Protein AF-A0A5N5TM29-F1 (afdb_monomer)

Solvent-accessible surface area (backbone atoms only — not comparable to full-atom values): 6821 Å² total; per-residue (Å²): 129,85,90,68,84,67,90,57,58,88,95,41,21,24,32,44,38,30,35,24,64,18,28,68,18,63,91,60,37,83,26,36,24,26,54,30,27,31,29,34,55,12,59,47,48,47,69,88,69,24,48,66,41,26,39,73,39,80,94,76,54,52,75,90,38,54,69,35,48,44,36,38,40,35,23,41,38,86,48,85,75,86,81,87,71,73,71,35,61,58,90,54,72,77,87,24,47,63,38,50,70,68,60,53,31,60,76,62,59,41,44,82,75,47,73,52,69,51,73,49,61,99

Radius of gyration: 14.07 Å; Cα contacts (8 Å, |Δi|>4): 289; chains: 1; bounding box: 34×24×38 Å

Mean predicted aligned error: 2.68 Å

Nearest PDB structures (foldseek):
  6ens-assembly1_A  TM=9.913E-01  e=2.974E-14  Mus musculus
  1a44-assembly1_A  TM=9.744E-01  e=4.371E-14  Bos taurus
  2iqy-assembly1_A  TM=9.900E-01  e=7.172E-14  Rattus norvegicus
  1bd9-assembly1_A  TM=9.844E-01  e=1.054E-13  Homo sapiens
  1kn3-assembly1_A  TM=9.886E-01  e=1.177E-13  Mus musculus

Sequence (122 aa):
MPNIHWNPVVGNYYTLMMVDPDAPSRSDPKFREWRHWLVGNIPGSDASQGETLTAYAGSTPPKGTGLHRYVLLVYKQPGKLTFDEPTLSSTSGKGRGNFSAKKFAAKYKLDLIAGNFFQAQS

Secondary structure (DSSP, 8-state):
-------PPTT-EEEEEEEETTSSBTTB-TTPSEEEEEEEEEETT-GGGSEEEE------PPTTS-PEEEEEEEEE-SSS----SPPB-TT--TTTSS--HHHHHHHTTPEEEEEEEEEE--

pLDDT: mean 96.09, std 3.77, range [70.44, 98.75]

Foldseek 3Di:
DDDDADFDDAQWWKKKWKWWQQVQAVVCRPQGTFTQWIWTRHGHGDSVNTHTQEDHADDDHDAPRPKIKIKMWMWIAPHHDDDPHHRHYNVDSPPRTPDDPVVVCVVRVTHTDDMDIDIDHD

Structure (mmCIF, N/CA/C/O backbone):
data_AF-A0A5N5TM29-F1
#
_entry.id   AF-A0A5N5TM29-F1
#
loop_
_atom_site.group_PDB
_atom_site.id
_atom_site.type_symbol
_atom_site.label_atom_id
_atom_site.label_alt_id
_atom_site.label_comp_id
_atom_site.label_asym_id
_atom_site.label_entity_id
_atom_site.label_seq_id
_atom_site.pdbx_PDB_ins_code
_atom_site.Cartn_x
_atom_site.Cartn_y
_atom_site.Cartn_z
_atom_site.occupancy
_atom_site.B_iso_or_equiv
_atom_site.auth_seq_id
_atom_site.auth_comp_id
_atom_site.auth_asym_id
_atom_site.auth_atom_id
_atom_site.pdbx_PDB_model_num
ATOM 1 N N . MET A 1 1 ? -5.232 10.147 -8.977 1.00 70.44 1 MET A N 1
ATOM 2 C CA . MET A 1 1 ? -5.357 9.090 -7.951 1.00 70.44 1 MET A CA 1
ATOM 3 C C . MET A 1 1 ? -6.578 8.258 -8.312 1.00 70.44 1 MET A C 1
ATOM 5 O O . MET A 1 1 ? -7.568 8.874 -8.694 1.00 70.44 1 MET A O 1
ATOM 9 N N . PRO A 1 2 ? -6.510 6.917 -8.308 1.00 80.94 2 PRO A N 1
ATOM 10 C CA . PRO A 1 2 ? -7.669 6.090 -8.631 1.00 80.94 2 PRO A CA 1
ATOM 11 C C . PRO A 1 2 ? -8.782 6.300 -7.600 1.00 80.94 2 PRO A C 1
ATOM 13 O O . PRO A 1 2 ? -8.502 6.503 -6.419 1.00 80.94 2 PRO A O 1
ATOM 16 N N . ASN A 1 3 ? -10.034 6.244 -8.055 1.00 84.88 3 ASN A N 1
ATOM 17 C CA . ASN A 1 3 ? -11.189 6.223 -7.168 1.00 84.88 3 ASN A CA 1
ATOM 18 C C . ASN A 1 3 ? -11.420 4.772 -6.724 1.00 84.88 3 ASN A C 1
ATOM 20 O O . ASN A 1 3 ? -11.703 3.918 -7.564 1.00 84.88 3 ASN A O 1
ATOM 24 N N . ILE A 1 4 ? -11.220 4.479 -5.439 1.00 87.50 4 ILE A N 1
ATOM 25 C CA . ILE A 1 4 ? -11.276 3.118 -4.893 1.00 87.50 4 ILE A CA 1
ATOM 26 C C . ILE A 1 4 ? -12.416 3.053 -3.892 1.00 87.50 4 ILE A C 1
ATOM 28 O O . ILE A 1 4 ? -12.456 3.841 -2.954 1.00 87.50 4 ILE A O 1
ATOM 32 N N . HIS A 1 5 ? -13.298 2.075 -4.080 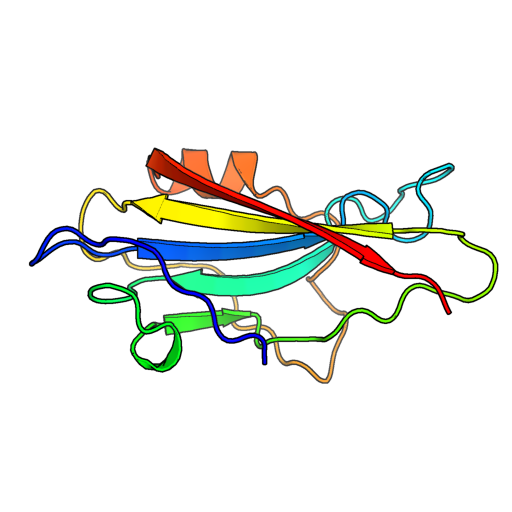1.00 88.19 5 HIS A N 1
ATOM 33 C CA . HIS A 1 5 ? -14.418 1.809 -3.186 1.00 88.19 5 HIS A CA 1
ATOM 34 C C . HIS A 1 5 ? -14.399 0.352 -2.741 1.00 88.19 5 HIS A C 1
ATOM 36 O O . HIS A 1 5 ? -14.067 -0.549 -3.510 1.00 88.19 5 HIS A O 1
ATOM 42 N N . TRP A 1 6 ? -14.783 0.136 -1.492 1.00 93.44 6 TRP A N 1
ATOM 43 C CA . TRP A 1 6 ? -15.140 -1.158 -0.917 1.00 93.44 6 TRP A CA 1
ATOM 44 C C . TRP A 1 6 ? -16.364 -0.946 -0.027 1.00 93.44 6 TRP A C 1
ATOM 46 O O . TRP A 1 6 ? -16.772 0.192 0.183 1.00 93.44 6 TRP A O 1
ATOM 56 N N . ASN A 1 7 ? -16.947 -2.021 0.503 1.00 94.38 7 ASN A N 1
ATOM 57 C CA . ASN A 1 7 ? -18.064 -1.931 1.444 1.00 94.38 7 ASN A CA 1
ATOM 58 C C . ASN A 1 7 ? -17.518 -1.933 2.882 1.00 94.38 7 ASN A C 1
ATOM 60 O O . ASN A 1 7 ? -17.181 -3.010 3.387 1.00 94.38 7 ASN A O 1
ATOM 64 N N . PRO A 1 8 ? -17.361 -0.772 3.548 1.00 93.19 8 PRO A N 1
ATOM 65 C CA . PRO A 1 8 ? -16.859 -0.738 4.907 1.00 93.19 8 PRO A CA 1
ATOM 66 C C . PRO A 1 8 ? -17.956 -1.079 5.913 1.00 93.19 8 PRO A C 1
ATOM 68 O O . PRO A 1 8 ? -19.142 -0.829 5.713 1.00 93.19 8 PRO A O 1
ATOM 71 N N . VAL A 1 9 ? -17.525 -1.583 7.059 1.00 94.00 9 VAL A N 1
ATOM 72 C CA . VAL A 1 9 ? -18.340 -1.699 8.261 1.00 94.00 9 VAL A CA 1
ATOM 73 C C . VAL A 1 9 ? -18.133 -0.422 9.072 1.00 94.00 9 VAL A C 1
ATOM 75 O O . VAL A 1 9 ? -16.996 -0.015 9.324 1.00 94.00 9 VAL A O 1
ATOM 78 N N . VAL A 1 10 ? -19.235 0.213 9.467 1.00 92.56 10 VAL A N 1
ATOM 79 C CA . VAL A 1 10 ? -19.236 1.464 10.240 1.00 92.56 10 VAL A CA 1
ATOM 80 C C . VAL A 1 10 ? -18.403 1.314 11.517 1.00 92.56 10 VAL A C 1
ATOM 82 O O . VAL A 1 10 ? -18.457 0.286 12.187 1.00 92.56 10 VAL A O 1
ATOM 85 N N . GLY A 1 11 ? -17.619 2.344 11.844 1.00 93.62 11 GLY A N 1
ATOM 86 C CA . GLY A 1 11 ? -16.766 2.378 13.037 1.00 93.62 11 GLY A CA 1
ATOM 87 C C . GLY A 1 11 ? -15.423 1.652 12.901 1.00 93.62 11 GLY A C 1
ATOM 88 O O . GLY A 1 11 ? -14.594 1.763 13.801 1.00 93.62 11 GLY A O 1
ATOM 89 N N . ASN A 1 12 ? -15.171 0.954 11.788 1.00 96.94 12 ASN A N 1
ATOM 90 C CA . ASN A 1 12 ? -13.878 0.321 11.533 1.00 96.94 12 ASN A CA 1
ATOM 91 C C . ASN A 1 12 ? -12.917 1.230 10.761 1.00 96.94 12 ASN A C 1
ATOM 93 O O . ASN A 1 12 ? -13.319 2.119 10.006 1.00 96.94 12 ASN A O 1
ATOM 97 N N . TYR A 1 13 ? -11.631 0.924 10.927 1.00 98.38 13 TYR A N 1
ATOM 98 C CA . TYR A 1 13 ? -10.532 1.545 10.202 1.00 98.38 13 TYR A CA 1
ATOM 99 C C . TYR A 1 13 ? -9.933 0.577 9.191 1.00 98.38 13 TYR A C 1
ATOM 101 O O . TYR A 1 13 ? -9.902 -0.637 9.415 1.00 98.38 13 TYR A O 1
ATOM 109 N N . TYR A 1 14 ? -9.421 1.131 8.098 1.00 98.62 14 TYR A N 1
ATOM 110 C CA . TYR A 1 14 ? -8.876 0.361 6.990 1.00 98.62 14 TYR A CA 1
ATOM 111 C C . TYR A 1 14 ? -7.495 0.861 6.574 1.00 98.62 14 TYR A C 1
ATOM 113 O O . TYR A 1 14 ? -7.142 2.026 6.762 1.00 98.62 14 TYR A O 1
ATOM 121 N N . THR A 1 15 ? -6.722 -0.046 5.988 1.00 98.69 15 THR A N 1
ATOM 122 C CA . THR A 1 15 ? -5.456 0.249 5.322 1.00 98.69 15 THR A CA 1
ATOM 123 C C . THR A 1 15 ? -5.581 -0.075 3.840 1.00 98.69 15 THR A C 1
ATOM 125 O O . THR A 1 15 ? -6.004 -1.172 3.478 1.00 98.69 15 THR A O 1
ATOM 128 N N . LEU A 1 16 ? -5.160 0.852 2.986 1.00 98.44 16 LEU A N 1
ATOM 129 C CA . LEU A 1 16 ? -5.047 0.679 1.544 1.00 98.44 16 LEU A CA 1
ATOM 130 C C . LEU A 1 16 ? -3.570 0.632 1.142 1.00 98.44 16 LEU A C 1
ATOM 132 O O . LEU A 1 16 ? -2.790 1.510 1.516 1.00 98.44 16 LEU A O 1
ATOM 136 N N . MET A 1 17 ? -3.200 -0.359 0.332 1.00 98.44 17 MET A N 1
ATOM 137 C CA . MET A 1 17 ? -1.866 -0.490 -0.256 1.00 98.44 17 MET A CA 1
ATOM 138 C C . MET A 1 17 ? -1.960 -0.621 -1.771 1.00 98.44 17 MET A C 1
ATOM 140 O O . MET A 1 17 ? -2.790 -1.369 -2.279 1.00 98.44 17 MET A O 1
ATOM 144 N N . MET A 1 18 ? -1.057 0.050 -2.481 1.00 98.06 18 MET A N 1
ATOM 145 C CA . MET A 1 18 ? -0.769 -0.200 -3.890 1.00 98.06 18 MET A CA 1
ATOM 146 C C . MET A 1 18 ? 0.696 -0.607 -4.022 1.00 98.06 18 MET A C 1
ATOM 148 O O . MET A 1 18 ? 1.585 0.173 -3.663 1.00 98.06 18 MET A O 1
ATOM 152 N N . VAL A 1 19 ? 0.953 -1.811 -4.529 1.00 98.31 19 VAL A N 1
ATOM 153 C CA . VAL A 1 19 ? 2.305 -2.372 -4.654 1.00 98.31 19 VAL A CA 1
ATOM 154 C C . VAL A 1 19 ? 2.564 -2.946 -6.045 1.00 98.31 19 VAL A C 1
ATOM 156 O O . VAL A 1 19 ? 1.658 -3.476 -6.685 1.00 98.31 19 VAL A O 1
ATOM 159 N N . ASP A 1 20 ? 3.811 -2.853 -6.492 1.00 98.25 20 ASP A N 1
ATOM 160 C CA . ASP A 1 20 ? 4.321 -3.457 -7.722 1.00 98.25 20 ASP A CA 1
ATOM 161 C C . ASP A 1 20 ? 5.345 -4.560 -7.370 1.00 98.25 20 ASP A C 1
ATOM 163 O O . ASP A 1 20 ? 6.466 -4.261 -6.942 1.00 98.25 20 ASP A O 1
ATOM 167 N N . PRO A 1 21 ? 4.994 -5.854 -7.503 1.00 98.12 21 PRO A N 1
ATOM 168 C CA . PRO A 1 21 ? 5.898 -6.965 -7.234 1.00 98.12 21 PRO A CA 1
ATOM 169 C C . PRO A 1 21 ? 6.880 -7.226 -8.386 1.00 98.12 21 PRO A C 1
ATOM 171 O O . PRO A 1 21 ? 7.698 -8.145 -8.291 1.00 98.12 21 PRO A O 1
ATOM 174 N N . ASP A 1 22 ? 6.785 -6.480 -9.481 1.00 98.12 22 ASP A N 1
ATOM 175 C CA . ASP A 1 22 ? 7.558 -6.672 -10.699 1.00 98.12 22 ASP A CA 1
ATOM 176 C C . ASP A 1 22 ? 8.665 -5.619 -10.847 1.00 98.12 22 ASP A C 1
ATOM 178 O O . ASP A 1 22 ? 9.350 -5.612 -11.852 1.00 98.12 22 ASP A O 1
ATOM 182 N N . ALA A 1 23 ? 8.909 -4.744 -9.870 1.00 96.69 23 ALA A N 1
ATOM 183 C CA . ALA A 1 23 ? 9.964 -3.734 -9.976 1.00 96.69 23 ALA A CA 1
ATOM 184 C C . ALA A 1 23 ? 11.400 -4.319 -9.872 1.00 96.69 23 ALA A C 1
ATOM 186 O O . ALA A 1 23 ? 11.687 -5.048 -8.916 1.00 96.69 23 ALA A O 1
ATOM 187 N N . PRO A 1 24 ? 12.354 -3.950 -10.761 1.00 95.94 24 PRO A N 1
ATOM 188 C CA . PRO A 1 24 ? 12.184 -3.118 -11.955 1.00 95.94 24 PRO A CA 1
ATOM 189 C C . PRO A 1 24 ? 11.679 -3.885 -13.185 1.00 95.94 24 PRO A C 1
ATOM 191 O O . PRO A 1 24 ? 11.237 -3.236 -14.120 1.00 95.94 24 PRO A O 1
ATOM 194 N N . SER A 1 25 ? 11.763 -5.218 -13.216 1.00 96.75 25 SER A N 1
ATOM 195 C CA . SER A 1 25 ? 11.084 -6.052 -14.216 1.00 96.75 25 SER A CA 1
ATOM 196 C C . SER A 1 25 ? 10.592 -7.358 -13.594 1.00 96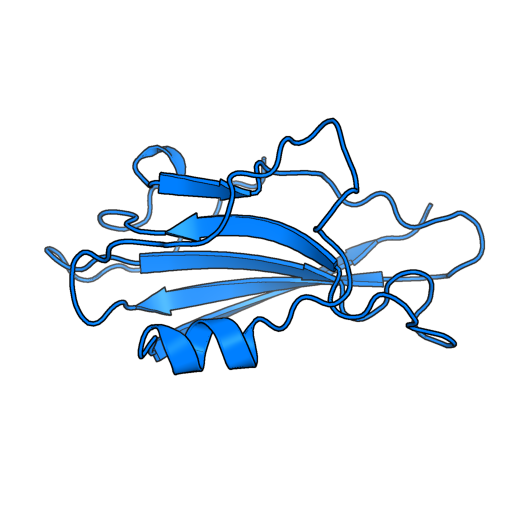.75 25 SER A C 1
ATOM 198 O O . SER A 1 25 ? 11.195 -7.870 -12.648 1.00 96.75 25 SER A O 1
ATOM 200 N N . ARG A 1 26 ? 9.530 -7.952 -14.148 1.00 95.62 26 ARG A N 1
ATOM 201 C CA . ARG A 1 26 ? 9.007 -9.237 -13.652 1.00 95.62 26 ARG A CA 1
ATOM 202 C C . ARG A 1 26 ? 10.034 -10.372 -13.747 1.00 95.62 26 ARG A C 1
ATOM 204 O O . ARG A 1 26 ? 10.015 -11.276 -12.913 1.00 95.62 26 ARG A O 1
ATOM 211 N N . SER A 1 27 ? 10.905 -10.326 -14.755 1.00 96.88 27 SER A N 1
ATOM 212 C CA . SER A 1 27 ? 11.988 -11.290 -14.980 1.00 96.88 27 SER A CA 1
ATOM 213 C C . SER A 1 27 ? 13.156 -11.142 -14.002 1.00 96.88 27 SER A C 1
ATOM 215 O O . SER A 1 27 ? 13.813 -12.133 -13.705 1.00 96.88 27 SER A O 1
ATOM 217 N N . ASP A 1 28 ? 13.406 -9.935 -13.488 1.00 96.50 28 ASP A N 1
ATOM 218 C CA . ASP A 1 28 ? 14.477 -9.640 -12.525 1.00 96.50 28 ASP A CA 1
ATOM 219 C C . ASP A 1 28 ? 13.992 -8.601 -11.489 1.00 96.50 28 ASP A C 1
ATOM 221 O O . ASP A 1 28 ? 14.324 -7.415 -11.588 1.00 96.50 28 ASP A O 1
ATOM 225 N N . PRO A 1 29 ? 13.144 -9.006 -10.522 1.00 96.38 29 PRO A N 1
ATOM 226 C CA . PRO A 1 29 ? 12.387 -8.094 -9.662 1.00 96.38 29 PRO A CA 1
ATOM 227 C C . PRO A 1 29 ? 13.181 -7.668 -8.412 1.00 96.38 29 PRO A C 1
ATOM 229 O O . PR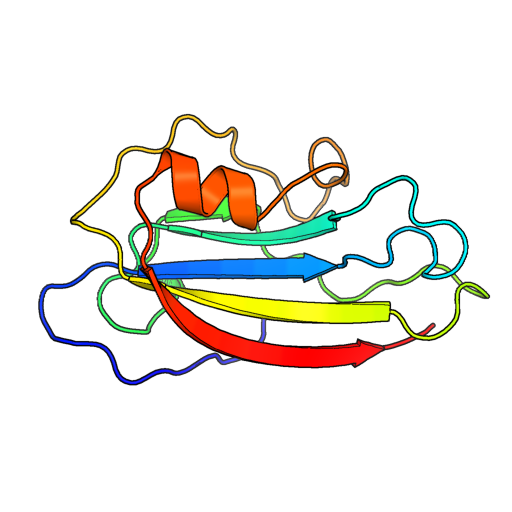O A 1 29 ? 12.767 -7.898 -7.273 1.00 96.38 29 PRO A O 1
ATOM 232 N N . LYS A 1 30 ? 14.347 -7.049 -8.619 1.00 96.88 30 LYS A N 1
ATOM 233 C CA . LYS A 1 30 ? 15.304 -6.652 -7.564 1.00 96.88 30 LYS A CA 1
ATOM 234 C C . LYS A 1 30 ? 14.758 -5.706 -6.493 1.00 96.88 30 LYS A C 1
ATOM 236 O O . LYS A 1 30 ? 15.340 -5.641 -5.418 1.00 96.88 30 LYS A O 1
ATOM 241 N N . PHE A 1 31 ? 13.692 -4.961 -6.782 1.00 96.44 31 PHE A N 1
ATOM 242 C CA . PHE A 1 31 ? 13.088 -4.003 -5.850 1.00 96.44 31 PHE A CA 1
ATOM 243 C C . PHE A 1 31 ? 11.716 -4.450 -5.344 1.00 96.44 31 PHE A C 1
ATOM 245 O O . PHE A 1 31 ? 10.974 -3.630 -4.798 1.00 96.44 31 PHE A O 1
ATOM 252 N N . ARG A 1 32 ? 11.369 -5.730 -5.521 1.00 97.25 32 ARG A N 1
ATOM 253 C CA . ARG A 1 32 ? 10.106 -6.301 -5.052 1.00 97.25 32 ARG A CA 1
ATOM 254 C C . ARG A 1 32 ? 9.933 -6.131 -3.535 1.00 97.25 32 ARG A C 1
ATOM 256 O O . ARG A 1 32 ? 10.810 -6.510 -2.772 1.00 97.25 32 ARG A O 1
ATOM 263 N N . GLU A 1 33 ? 8.775 -5.705 -3.047 1.00 98.00 33 GLU A N 1
ATOM 264 C CA . GLU A 1 33 ? 7.703 -4.995 -3.756 1.00 98.00 33 GLU A CA 1
ATOM 265 C C . GLU A 1 33 ? 8.021 -3.494 -3.780 1.00 98.00 33 GLU A C 1
ATOM 267 O O . GLU A 1 33 ? 8.563 -2.953 -2.814 1.00 98.00 33 GLU A O 1
ATOM 272 N N . TRP A 1 34 ? 7.648 -2.801 -4.854 1.00 98.12 34 TRP A N 1
ATOM 273 C CA . TRP A 1 34 ? 7.699 -1.345 -4.900 1.00 98.12 34 TRP A CA 1
ATOM 274 C C . TRP A 1 34 ? 6.372 -0.753 -4.433 1.00 98.12 34 TRP A C 1
ATOM 276 O O . TRP A 1 34 ? 5.321 -0.984 -5.029 1.00 98.12 34 TRP A O 1
ATOM 286 N N . ARG A 1 35 ? 6.399 0.026 -3.353 1.00 97.44 35 ARG A N 1
ATOM 287 C CA . ARG A 1 35 ? 5.208 0.639 -2.756 1.00 97.44 35 ARG A CA 1
ATOM 288 C C . ARG A 1 35 ? 4.836 1.940 -3.469 1.00 97.44 35 ARG A C 1
ATOM 290 O O . ARG A 1 35 ? 5.511 2.964 -3.333 1.00 97.44 35 ARG A O 1
ATOM 297 N N . HIS A 1 36 ? 3.729 1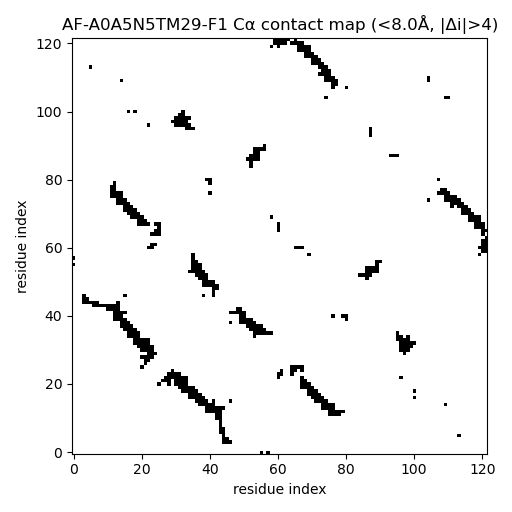.913 -4.205 1.00 97.75 36 HIS A N 1
ATOM 298 C CA . HIS A 1 36 ? 3.178 3.058 -4.936 1.00 97.75 36 HIS A CA 1
ATOM 299 C C . HIS A 1 36 ? 2.305 3.953 -4.059 1.00 97.75 36 HIS A C 1
ATOM 301 O O . HIS A 1 36 ? 2.355 5.176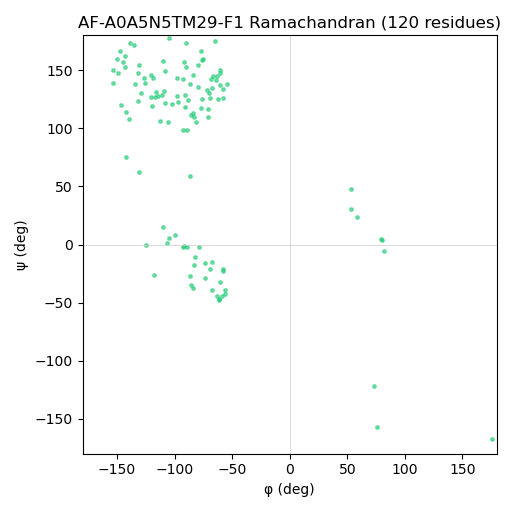 -4.192 1.00 97.75 36 HIS A O 1
ATOM 307 N N . TRP A 1 37 ? 1.539 3.362 -3.144 1.00 98.19 37 TRP A N 1
ATOM 308 C CA . TRP A 1 37 ? 0.626 4.087 -2.265 1.00 98.19 37 TRP A CA 1
ATOM 309 C C . TRP A 1 37 ? 0.414 3.296 -0.971 1.00 98.19 37 TRP A C 1
ATOM 311 O O . TRP A 1 37 ? 0.308 2.070 -1.014 1.00 98.19 37 TRP A O 1
ATOM 321 N N . LEU A 1 38 ? 0.386 3.981 0.172 1.00 98.56 38 LEU A N 1
ATOM 322 C CA . LEU A 1 38 ? 0.046 3.389 1.467 1.00 98.56 38 LEU A CA 1
ATOM 323 C C . LEU A 1 38 ? -0.686 4.425 2.312 1.00 98.56 38 LEU A C 1
ATOM 325 O O . LEU A 1 38 ? -0.131 5.484 2.617 1.00 98.56 38 LEU A O 1
ATOM 329 N N . VAL A 1 39 ? -1.911 4.087 2.695 1.00 98.62 39 VAL A N 1
ATOM 330 C CA . VAL A 1 39 ? -2.767 4.910 3.546 1.00 98.62 39 VAL A CA 1
ATOM 331 C C . VAL A 1 39 ? -3.327 4.024 4.646 1.00 98.62 39 VAL A C 1
ATOM 333 O O . VAL A 1 39 ? -3.931 2.994 4.355 1.00 98.62 39 VAL A O 1
ATOM 336 N N . GLY A 1 40 ? -3.101 4.401 5.897 1.00 98.56 40 GLY A N 1
ATOM 337 C CA . GLY A 1 40 ? -3.674 3.743 7.066 1.00 98.56 40 GLY A CA 1
ATOM 338 C C . GLY A 1 40 ? -4.802 4.567 7.675 1.00 98.56 40 GLY A C 1
ATOM 339 O O . GLY A 1 40 ? -5.092 5.672 7.225 1.00 98.56 40 GLY A O 1
ATOM 340 N N . ASN A 1 41 ? -5.429 4.047 8.728 1.00 98.56 41 ASN A N 1
ATOM 341 C CA . ASN A 1 41 ? -6.432 4.759 9.522 1.00 98.56 41 ASN A CA 1
ATOM 342 C C . ASN A 1 41 ? -7.589 5.359 8.701 1.00 98.56 41 ASN A C 1
ATOM 344 O O . ASN A 1 41 ? -8.164 6.363 9.110 1.00 98.56 41 ASN A O 1
ATOM 348 N N . ILE A 1 42 ? -7.958 4.739 7.575 1.00 98.19 42 ILE A N 1
ATOM 349 C CA . ILE A 1 42 ? -9.063 5.192 6.723 1.00 98.19 42 ILE A CA 1
ATOM 350 C C . ILE A 1 42 ? -10.388 4.916 7.449 1.00 98.19 42 ILE A C 1
ATOM 352 O O . ILE A 1 42 ? -10.691 3.741 7.684 1.00 98.19 42 ILE A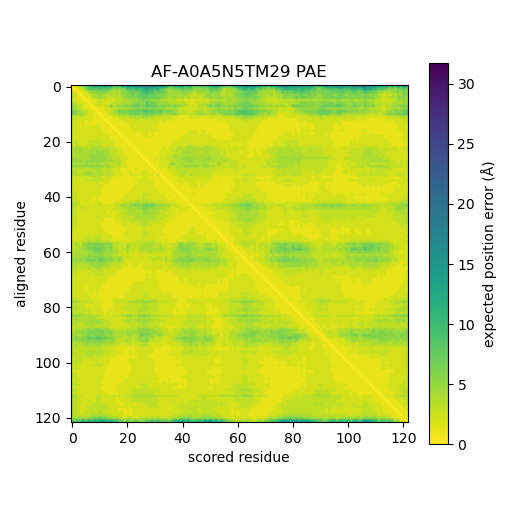 O 1
ATOM 356 N N . PRO A 1 43 ? -11.190 5.937 7.805 1.00 96.81 43 PRO A N 1
ATOM 357 C CA . PRO A 1 43 ? -12.536 5.722 8.316 1.00 96.81 43 PRO A CA 1
ATOM 358 C C . PRO A 1 43 ? -13.474 5.379 7.151 1.00 96.81 43 PRO A C 1
ATOM 360 O O . PRO A 1 43 ? -13.683 6.178 6.240 1.00 96.81 43 PRO A O 1
ATOM 363 N N . GLY A 1 44 ? -14.057 4.180 7.161 1.00 93.56 44 GLY A N 1
ATOM 364 C CA . GLY A 1 44 ? -14.936 3.751 6.071 1.00 93.56 44 GLY A CA 1
ATOM 365 C C . GLY A 1 44 ? -14.164 3.412 4.788 1.00 93.56 44 GLY A C 1
ATOM 366 O O . GLY A 1 44 ? -13.324 2.515 4.805 1.00 93.56 44 GLY A O 1
ATOM 367 N N . SER A 1 45 ? -14.470 4.082 3.673 1.00 93.94 45 SER A N 1
ATOM 368 C CA . SER A 1 45 ? -13.879 3.794 2.351 1.00 93.94 45 SER A CA 1
ATOM 369 C C . SER A 1 45 ? -13.213 4.982 1.655 1.00 93.94 45 SER A C 1
ATOM 371 O O . SER A 1 45 ? -12.665 4.820 0.567 1.00 93.94 45 SER A O 1
ATOM 373 N N . ASP A 1 46 ? -13.222 6.170 2.261 1.00 93.69 46 ASP A N 1
ATOM 374 C CA . ASP A 1 46 ? -12.607 7.356 1.666 1.00 93.69 46 ASP A CA 1
ATOM 375 C C . ASP A 1 46 ? -11.133 7.469 2.071 1.00 93.69 46 ASP A C 1
ATOM 377 O O . ASP A 1 46 ? -10.792 7.972 3.143 1.00 93.69 46 ASP A O 1
ATOM 381 N N . ALA A 1 47 ? -10.241 7.025 1.182 1.00 94.75 47 ALA A N 1
ATOM 382 C CA . ALA A 1 47 ? -8.798 7.083 1.405 1.00 94.75 47 ALA A CA 1
ATOM 383 C C . ALA A 1 47 ? -8.261 8.507 1.657 1.00 94.75 47 ALA A C 1
ATOM 385 O O . ALA A 1 47 ? -7.191 8.641 2.248 1.00 94.75 47 ALA A O 1
ATOM 386 N N . SER A 1 48 ? -8.975 9.567 1.254 1.00 94.00 48 SER A N 1
ATOM 387 C CA . SER A 1 48 ? -8.567 10.950 1.541 1.00 94.00 48 SER A CA 1
ATOM 388 C C . SER A 1 48 ? -8.682 11.322 3.024 1.00 94.00 48 SER A C 1
ATOM 390 O O . SER A 1 48 ? -8.001 12.239 3.475 1.00 94.00 48 SER A O 1
ATOM 392 N N . GLN A 1 49 ? -9.499 10.590 3.787 1.00 95.62 49 GLN A N 1
ATOM 393 C CA . GLN A 1 49 ? -9.694 10.783 5.228 1.00 95.62 49 GLN A CA 1
ATOM 394 C C . GLN A 1 49 ? -8.701 9.975 6.081 1.00 95.62 49 GLN A C 1
ATOM 396 O O . GLN A 1 49 ? -8.753 10.026 7.310 1.00 95.62 49 GLN A O 1
ATOM 401 N N . GLY A 1 50 ? -7.829 9.187 5.446 1.00 97.25 50 GLY A N 1
ATOM 402 C CA . GLY A 1 50 ? -6.823 8.372 6.118 1.00 97.25 50 GLY A CA 1
ATOM 403 C C . GLY A 1 50 ? -5.483 9.081 6.328 1.00 97.25 50 GLY A C 1
ATOM 404 O O . GLY A 1 50 ? -5.206 10.164 5.816 1.00 97.25 50 GLY A O 1
ATOM 405 N N . GLU A 1 51 ? -4.603 8.408 7.056 1.00 98.19 51 GLU A N 1
ATOM 406 C CA . GLU A 1 51 ? -3.222 8.814 7.281 1.00 98.19 51 GLU A CA 1
ATOM 407 C C . GLU A 1 51 ? -2.331 8.316 6.136 1.00 98.19 51 GLU A C 1
ATOM 409 O O . GLU A 1 51 ? -2.110 7.115 5.963 1.00 98.19 51 GLU A O 1
ATOM 414 N N . THR A 1 52 ? -1.817 9.238 5.320 1.00 98.19 52 THR A N 1
ATOM 415 C CA . THR A 1 52 ? -0.964 8.890 4.175 1.00 98.19 52 THR A CA 1
ATOM 416 C C . THR A 1 52 ? 0.482 8.645 4.615 1.00 98.19 52 THR A C 1
ATOM 418 O O . THR A 1 52 ? 1.236 9.586 4.851 1.00 98.19 52 THR A O 1
ATOM 421 N N . LEU A 1 53 ? 0.898 7.376 4.644 1.00 98.31 53 LEU A N 1
ATOM 422 C CA . LEU A 1 53 ? 2.269 6.951 4.972 1.00 98.31 53 LEU A CA 1
ATOM 423 C C . LEU A 1 53 ? 3.179 6.941 3.737 1.00 98.31 53 LEU A C 1
ATOM 425 O O . LEU A 1 53 ? 4.397 7.074 3.806 1.00 98.31 53 LEU A O 1
ATOM 429 N N . THR A 1 54 ? 2.616 6.747 2.552 1.00 98.38 54 THR A N 1
ATOM 430 C CA . THR A 1 54 ? 3.347 6.869 1.289 1.00 98.38 54 THR A CA 1
ATOM 431 C C . THR A 1 54 ? 2.419 7.502 0.286 1.00 98.38 54 THR A C 1
ATOM 433 O O . THR A 1 54 ? 1.430 6.877 -0.073 1.00 98.38 54 THR A O 1
ATOM 436 N N . ALA A 1 55 ? 2.728 8.716 -0.165 1.00 97.56 55 ALA A N 1
ATOM 437 C CA . ALA A 1 55 ? 1.913 9.436 -1.135 1.00 97.56 55 ALA A CA 1
ATOM 438 C C . ALA A 1 55 ? 1.800 8.656 -2.452 1.00 97.56 55 ALA A C 1
ATOM 440 O O . ALA A 1 55 ? 2.740 7.964 -2.856 1.00 97.56 55 ALA A O 1
ATOM 441 N N . TYR A 1 56 ? 0.659 8.784 -3.128 1.00 97.12 56 TYR A N 1
ATOM 442 C CA . TYR A 1 56 ? 0.409 8.107 -4.397 1.00 97.12 56 TYR A CA 1
ATOM 443 C C . TYR A 1 56 ? 1.459 8.492 -5.451 1.00 97.12 56 TYR A C 1
ATOM 445 O O . TYR A 1 56 ? 1.654 9.671 -5.750 1.00 97.12 56 TYR A O 1
ATOM 453 N N . ALA A 1 57 ? 2.101 7.484 -6.036 1.00 95.62 57 ALA A N 1
ATOM 454 C CA . ALA A 1 57 ? 2.904 7.594 -7.247 1.00 95.62 57 ALA A CA 1
ATOM 455 C C . ALA A 1 57 ? 2.301 6.666 -8.308 1.00 95.62 57 ALA A C 1
ATOM 457 O O . ALA A 1 57 ? 2.073 5.487 -8.034 1.00 95.62 57 ALA A O 1
ATOM 458 N N . GLY A 1 58 ? 2.014 7.194 -9.500 1.00 93.06 58 GLY A N 1
ATOM 459 C CA . GLY A 1 58 ? 1.376 6.431 -10.574 1.00 93.06 58 GLY A CA 1
ATOM 460 C C . GLY A 1 58 ? 2.235 5.285 -11.114 1.00 93.06 58 GLY A C 1
ATOM 461 O O . GLY A 1 58 ? 3.389 5.104 -10.729 1.00 93.06 58 GLY A O 1
ATOM 462 N N . SER A 1 59 ? 1.655 4.511 -12.026 1.00 92.56 59 SER A N 1
ATOM 463 C CA . SER A 1 59 ? 2.358 3.454 -12.750 1.00 92.56 59 SER A CA 1
ATOM 464 C C . SER A 1 59 ? 3.336 4.063 -13.754 1.00 92.56 59 SER A C 1
ATOM 466 O O . SER A 1 59 ? 2.920 4.651 -14.748 1.00 92.56 59 SER A O 1
ATOM 468 N N . THR A 1 60 ? 4.633 3.926 -13.486 1.00 89.94 60 THR A N 1
ATOM 469 C CA . THR A 1 60 ? 5.719 4.381 -14.370 1.00 89.94 60 THR A CA 1
ATOM 470 C C . THR A 1 60 ? 6.750 3.261 -14.555 1.00 89.94 60 THR A C 1
ATOM 472 O O . THR A 1 60 ? 7.888 3.395 -14.095 1.00 89.94 60 THR A O 1
ATOM 475 N N . PRO A 1 61 ? 6.358 2.113 -15.141 1.00 92.19 61 PRO A N 1
ATOM 476 C CA . PRO A 1 61 ? 7.280 1.002 -15.344 1.00 92.19 61 PRO A CA 1
ATOM 477 C C . PRO A 1 61 ? 8.399 1.429 -16.312 1.00 92.19 61 PRO A C 1
ATOM 479 O O . PRO A 1 61 ? 8.122 2.174 -17.260 1.00 92.19 61 PRO A O 1
ATOM 482 N N . PRO A 1 62 ? 9.661 1.016 -16.108 1.00 92.94 62 PRO A N 1
ATOM 483 C CA . PRO A 1 62 ? 10.736 1.384 -17.025 1.00 92.94 62 PRO A CA 1
ATOM 484 C C . PRO A 1 62 ? 10.479 0.867 -18.453 1.00 92.94 62 PRO A C 1
ATOM 486 O O . PRO A 1 62 ? 9.841 -0.162 -18.663 1.00 92.94 62 PRO A O 1
ATOM 489 N N . LYS A 1 63 ? 10.984 1.571 -19.472 1.00 95.06 63 LYS A N 1
ATOM 490 C CA . LYS A 1 63 ? 10.859 1.100 -20.862 1.00 95.06 63 LYS A CA 1
ATOM 491 C C . LYS A 1 63 ? 11.557 -0.252 -21.034 1.00 95.06 63 LYS A C 1
ATOM 493 O O . LYS A 1 63 ? 12.669 -0.442 -20.548 1.00 95.06 63 LYS A O 1
ATOM 498 N N . GLY A 1 64 ? 10.917 -1.165 -21.761 1.00 94.75 64 GLY A N 1
ATOM 499 C CA . GLY A 1 64 ? 11.481 -2.480 -22.079 1.00 94.75 64 GLY A CA 1
ATOM 500 C C . GLY A 1 64 ? 11.391 -3.528 -20.963 1.00 94.75 64 GLY A C 1
ATOM 501 O O . GLY A 1 64 ? 11.890 -4.631 -21.155 1.00 94.75 64 GLY A O 1
ATOM 502 N N . THR A 1 65 ? 10.742 -3.240 -19.827 1.00 96.06 65 THR A N 1
ATOM 503 C CA . THR A 1 65 ? 10.563 -4.215 -18.727 1.00 96.06 65 THR A CA 1
ATOM 504 C C . THR A 1 65 ? 9.258 -5.012 -18.821 1.00 96.06 65 THR A C 1
ATOM 506 O O . THR A 1 65 ? 9.017 -5.913 -18.014 1.00 96.06 65 THR A O 1
ATOM 509 N N . GLY A 1 66 ? 8.446 -4.722 -19.843 1.00 96.00 66 GLY A N 1
ATOM 510 C CA . GLY A 1 66 ? 7.167 -5.372 -20.113 1.00 96.00 66 GLY A CA 1
ATOM 511 C C . GLY A 1 66 ? 6.051 -4.913 -19.175 1.00 96.00 66 GLY A C 1
ATOM 512 O O . GLY A 1 66 ? 6.094 -3.825 -18.604 1.00 96.00 66 GLY A O 1
ATOM 513 N N . LEU A 1 67 ? 5.026 -5.754 -19.032 1.00 97.50 67 LEU A N 1
ATOM 514 C CA . LEU A 1 67 ? 3.882 -5.483 -18.164 1.00 97.50 67 LEU A CA 1
ATOM 515 C C . LEU A 1 67 ? 4.232 -5.698 -16.687 1.00 97.50 67 LEU A C 1
ATOM 517 O O . LEU A 1 67 ? 4.597 -6.804 -16.283 1.00 97.50 67 LEU A O 1
ATOM 521 N N . HIS A 1 68 ? 3.999 -4.670 -15.877 1.00 98.31 68 HIS A N 1
ATOM 522 C CA . HIS A 1 68 ? 4.057 -4.728 -14.417 1.00 98.31 68 HIS A CA 1
ATOM 523 C C . HIS A 1 68 ? 2.663 -4.909 -13.831 1.00 98.31 68 HIS A C 1
ATOM 525 O O . HIS A 1 68 ? 1.701 -4.336 -14.343 1.00 98.31 68 HIS A O 1
ATOM 531 N N . ARG A 1 69 ? 2.542 -5.685 -12.752 1.00 98.31 69 ARG A N 1
ATOM 532 C CA . ARG A 1 69 ? 1.301 -5.820 -11.980 1.00 98.31 69 ARG A CA 1
ATOM 533 C C . ARG A 1 69 ? 1.238 -4.742 -10.908 1.00 98.31 69 ARG A C 1
ATOM 535 O O . ARG A 1 69 ? 2.096 -4.681 -10.043 1.00 98.31 69 ARG A O 1
ATOM 542 N N . TYR A 1 70 ? 0.173 -3.959 -10.896 1.00 97.88 70 TYR A N 1
ATOM 543 C CA . TYR A 1 70 ? -0.107 -3.008 -9.826 1.00 97.88 70 TYR A CA 1
ATOM 544 C C . TYR A 1 70 ? -1.242 -3.557 -8.977 1.00 97.88 70 TYR A C 1
ATOM 546 O O . TYR A 1 70 ? -2.393 -3.586 -9.410 1.00 97.88 70 TYR A O 1
ATOM 554 N N . VAL A 1 71 ? -0.900 -4.044 -7.788 1.00 98.12 71 VAL A N 1
ATOM 555 C CA . VAL A 1 71 ? -1.822 -4.741 -6.890 1.00 98.12 71 VAL A CA 1
ATOM 556 C C . VAL A 1 71 ? -2.349 -3.762 -5.852 1.00 98.12 71 VAL A C 1
ATOM 558 O O . VAL A 1 71 ? -1.573 -3.153 -5.117 1.00 98.12 71 VAL A O 1
ATOM 561 N N . LEU A 1 72 ? -3.669 -3.627 -5.796 1.00 97.94 72 LEU A N 1
ATOM 562 C CA . LEU A 1 72 ? -4.407 -2.873 -4.793 1.00 97.94 72 LEU A CA 1
ATOM 563 C C . LEU A 1 72 ? -4.920 -3.840 -3.732 1.00 97.94 72 LEU A C 1
ATOM 565 O O . LEU A 1 72 ? -5.575 -4.828 -4.058 1.00 97.94 72 LEU A O 1
ATOM 569 N N . LEU A 1 73 ? -4.632 -3.549 -2.469 1.00 98.31 73 LEU A N 1
ATOM 570 C CA . LEU A 1 73 ? -5.032 -4.362 -1.327 1.00 98.31 73 LEU A CA 1
ATOM 571 C C . LEU A 1 73 ? -5.713 -3.473 -0.295 1.00 98.31 73 LEU A C 1
ATOM 573 O O . LEU A 1 73 ? -5.164 -2.439 0.087 1.00 98.31 73 LEU A O 1
ATOM 577 N N . VAL A 1 74 ? -6.879 -3.900 0.176 1.00 98.38 74 VAL A N 1
ATOM 578 C CA . VAL A 1 74 ? -7.592 -3.261 1.281 1.00 98.38 74 VAL A CA 1
ATOM 579 C C . VAL A 1 74 ? -7.628 -4.228 2.449 1.00 98.38 74 VAL A C 1
ATOM 581 O O . VAL A 1 74 ? -8.070 -5.372 2.315 1.00 98.38 74 VAL A O 1
ATOM 584 N N . TYR A 1 75 ? -7.196 -3.742 3.604 1.00 98.62 75 TYR A N 1
ATOM 585 C CA . TYR A 1 75 ? -7.222 -4.480 4.851 1.00 98.62 75 TYR A CA 1
ATOM 586 C C . TYR A 1 75 ? -8.101 -3.788 5.885 1.00 98.62 75 TYR A C 1
ATOM 588 O O . TYR A 1 75 ? -8.085 -2.563 5.999 1.00 98.62 75 TYR A O 1
ATOM 596 N N . LYS A 1 76 ? -8.810 -4.574 6.691 1.00 98.50 76 LYS A N 1
ATOM 597 C CA . LYS A 1 76 ? -9.418 -4.123 7.941 1.00 98.50 76 LYS A CA 1
ATOM 598 C C . LYS A 1 76 ? -8.345 -4.072 9.034 1.00 98.50 76 LYS A C 1
ATOM 600 O O . LYS A 1 76 ? -7.547 -4.998 9.172 1.00 98.50 76 LYS A O 1
ATOM 605 N N . GLN A 1 77 ? -8.341 -2.994 9.814 1.00 98.75 77 GLN A N 1
ATOM 606 C CA . GLN A 1 77 ? -7.4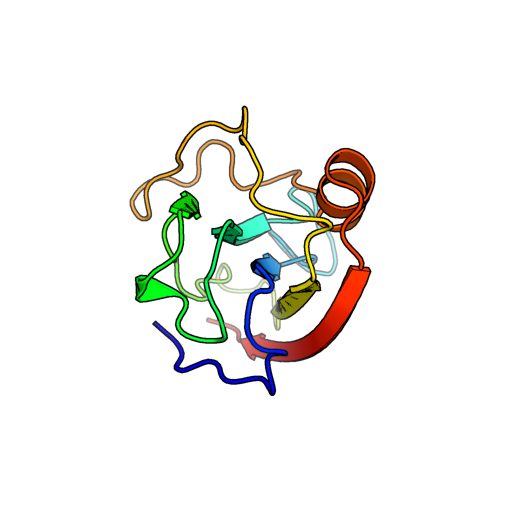97 -2.846 10.999 1.00 98.75 77 GLN A CA 1
ATOM 607 C C . GLN A 1 77 ? -8.223 -3.376 12.251 1.00 98.75 77 GLN A C 1
ATOM 609 O O . GLN A 1 77 ? -9.454 -3.296 12.321 1.00 98.75 77 GLN A O 1
ATOM 614 N N . PRO A 1 78 ? -7.492 -3.838 13.283 1.00 98.19 78 PRO A N 1
ATOM 615 C CA . PRO A 1 78 ? -8.091 -4.212 14.570 1.00 98.19 78 PRO A CA 1
ATOM 616 C C . PRO A 1 78 ? 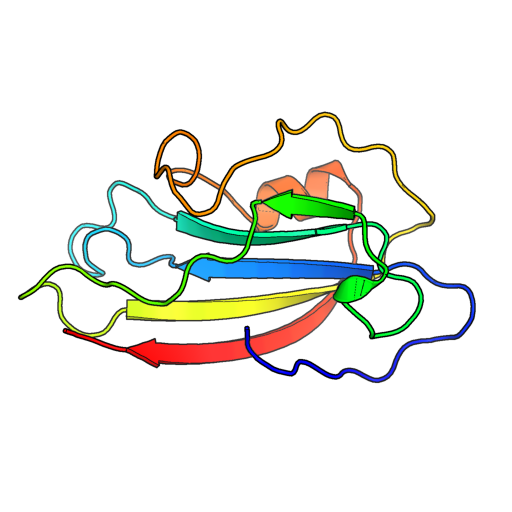-8.653 -3.002 15.344 1.00 98.19 78 PRO A C 1
ATOM 618 O O . PRO A 1 78 ? -9.419 -3.165 16.287 1.00 98.19 78 PRO A O 1
ATOM 621 N N . GLY A 1 79 ? -8.269 -1.790 14.946 1.00 98.00 79 GLY A N 1
ATOM 622 C CA . GLY A 1 79 ? -8.686 -0.511 15.509 1.00 98.00 79 GLY A CA 1
ATOM 623 C C . GLY A 1 79 ? -7.923 0.629 14.835 1.00 98.00 79 GLY A C 1
ATOM 624 O O . GLY A 1 79 ? -7.259 0.416 13.815 1.00 98.00 79 GLY A O 1
ATOM 625 N N . LYS A 1 80 ? -7.987 1.839 15.397 1.00 98.19 80 LYS A N 1
ATOM 626 C CA . LYS A 1 80 ? -7.091 2.927 14.982 1.00 98.19 80 LYS A CA 1
ATOM 627 C C . LYS A 1 80 ? -5.658 2.574 15.391 1.00 98.19 80 LYS A C 1
ATOM 629 O O . LYS A 1 80 ? -5.438 2.112 16.508 1.00 98.19 80 LYS A O 1
ATOM 634 N N . LEU A 1 81 ? -4.704 2.762 14.488 1.00 98.50 81 LEU A N 1
ATOM 635 C CA . LEU A 1 81 ? -3.307 2.375 14.670 1.00 98.50 81 LEU A CA 1
ATOM 636 C C . LEU A 1 81 ? -2.407 3.603 14.816 1.00 98.50 81 LEU A C 1
ATOM 638 O O . LEU A 1 81 ? -2.743 4.686 14.344 1.00 98.50 81 LEU A O 1
ATOM 642 N N . THR A 1 82 ? -1.240 3.396 15.418 1.00 98.38 82 THR A N 1
ATOM 643 C CA . THR A 1 82 ? -0.101 4.313 15.323 1.00 98.38 82 THR A CA 1
ATOM 644 C C . THR A 1 82 ? 0.949 3.645 14.447 1.00 98.38 82 THR A C 1
ATOM 646 O O . THR A 1 82 ? 1.392 2.535 14.753 1.00 98.38 82 THR A O 1
ATOM 649 N N . PHE A 1 83 ? 1.325 4.304 13.357 1.00 98.25 83 PHE A N 1
ATOM 650 C CA . PHE A 1 83 ? 2.361 3.833 12.444 1.00 98.25 83 PHE A CA 1
ATOM 651 C C . PHE A 1 83 ? 3.716 4.419 12.845 1.00 98.25 83 PHE A C 1
ATOM 653 O O . PHE A 1 83 ? 3.798 5.564 13.283 1.00 98.25 83 PHE A O 1
ATOM 660 N N . ASP A 1 84 ? 4.777 3.627 12.726 1.00 97.00 84 ASP A N 1
ATOM 661 C CA . ASP A 1 84 ? 6.164 4.063 12.963 1.00 97.00 84 ASP A CA 1
ATOM 662 C C . ASP A 1 84 ? 6.932 4.211 11.632 1.00 97.00 84 ASP A C 1
ATOM 664 O O . ASP A 1 84 ? 8.120 4.542 11.615 1.00 97.00 84 ASP A O 1
ATOM 668 N N . GLU A 1 85 ? 6.263 3.955 10.501 1.00 96.44 85 GLU A N 1
ATOM 669 C CA . GLU A 1 85 ? 6.836 4.107 9.177 1.00 96.44 85 GLU A CA 1
ATOM 670 C C . GLU A 1 85 ? 7.091 5.581 8.842 1.00 96.44 85 GLU A C 1
ATOM 672 O O . GLU A 1 85 ? 6.262 6.450 9.123 1.00 96.44 85 GLU A O 1
ATOM 677 N N . PRO A 1 86 ? 8.201 5.882 8.149 1.00 95.50 86 PRO A N 1
ATOM 678 C CA . PRO A 1 86 ? 8.431 7.222 7.642 1.00 95.50 86 PRO A CA 1
ATOM 679 C C . PRO A 1 86 ? 7.411 7.563 6.554 1.00 95.50 86 PRO A C 1
ATOM 681 O O . PRO A 1 86 ? 7.066 6.725 5.712 1.00 95.50 86 PRO A O 1
ATOM 684 N N . THR A 1 87 ? 7.007 8.830 6.512 1.00 96.94 87 THR A N 1
ATOM 685 C CA . THR A 1 87 ? 6.214 9.355 5.404 1.00 96.94 87 THR A CA 1
ATOM 686 C C . THR A 1 87 ? 7.074 9.452 4.143 1.00 96.94 87 THR A C 1
ATOM 688 O O . THR A 1 87 ? 8.189 9.977 4.157 1.00 96.94 87 THR A O 1
ATOM 691 N N . LEU A 1 88 ? 6.572 8.920 3.026 1.00 97.31 88 LEU A N 1
ATOM 692 C CA . LEU A 1 88 ? 7.268 8.954 1.734 1.00 97.31 88 LEU A CA 1
ATOM 693 C C . LEU A 1 88 ? 6.543 9.870 0.740 1.00 97.31 88 LEU A C 1
ATOM 695 O O . LEU A 1 88 ? 5.344 9.707 0.498 1.00 97.31 88 LEU A O 1
ATOM 699 N N . SER A 1 89 ? 7.275 10.802 0.119 1.00 94.56 89 SER A N 1
ATOM 700 C CA . SER A 1 89 ? 6.730 11.726 -0.886 1.00 94.56 89 SER A CA 1
ATOM 701 C C . SER A 1 89 ? 6.518 11.048 -2.244 1.00 94.56 89 SER A C 1
ATOM 703 O O . SER A 1 89 ? 7.143 10.035 -2.562 1.00 94.56 89 SER A O 1
ATOM 705 N N . SER A 1 90 ? 5.648 11.615 -3.083 1.00 92.44 90 SER A N 1
ATOM 706 C CA . SER A 1 90 ? 5.434 11.170 -4.471 1.00 92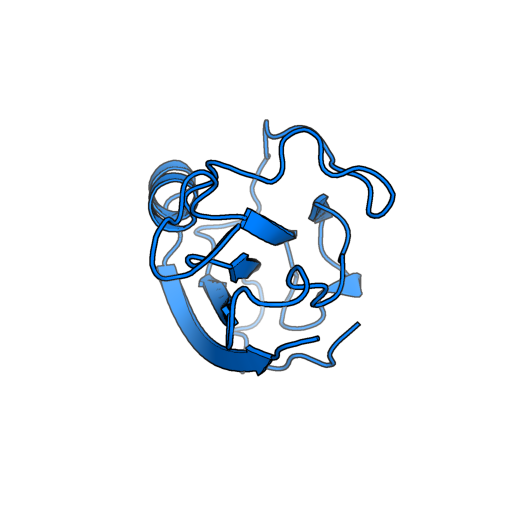.44 90 SER A CA 1
ATOM 707 C C . SER A 1 90 ? 6.584 11.546 -5.413 1.00 92.44 90 SER A C 1
ATOM 709 O O . SER A 1 90 ? 6.697 10.985 -6.497 1.00 92.44 90 SER A O 1
ATOM 711 N N . THR A 1 91 ? 7.454 12.466 -4.995 1.00 89.81 91 THR A N 1
ATOM 712 C CA . THR A 1 91 ? 8.559 13.020 -5.792 1.00 89.81 91 THR A CA 1
ATOM 713 C C . THR A 1 91 ? 9.885 12.277 -5.613 1.00 89.81 91 THR A C 1
ATOM 715 O O . THR A 1 91 ? 10.871 12.632 -6.253 1.00 89.81 91 THR A O 1
ATOM 718 N N . SER A 1 92 ? 9.935 11.253 -4.753 1.00 92.69 92 SER A N 1
ATOM 719 C CA . SER A 1 92 ? 11.139 10.462 -4.487 1.00 92.69 92 SER A CA 1
ATOM 720 C C . SER A 1 92 ? 10.851 8.961 -4.474 1.00 92.69 92 SER A C 1
ATOM 722 O O . SER A 1 92 ? 9.862 8.495 -3.905 1.00 92.69 92 SER A O 1
ATOM 724 N N . GLY A 1 93 ? 11.762 8.192 -5.078 1.00 91.56 93 GLY A N 1
ATOM 725 C CA . GLY A 1 93 ? 11.764 6.727 -5.026 1.00 91.56 93 GLY A CA 1
ATOM 726 C C . GLY A 1 93 ? 12.402 6.144 -3.758 1.00 91.56 93 GLY A C 1
ATOM 727 O O . GLY A 1 93 ? 12.297 4.941 -3.512 1.00 91.56 93 GLY A O 1
ATOM 728 N N . LYS A 1 94 ? 13.076 6.967 -2.942 1.00 95.50 94 LYS A N 1
ATOM 729 C CA . LYS A 1 94 ? 13.826 6.498 -1.769 1.00 95.50 94 LYS A CA 1
ATOM 730 C C . LYS A 1 94 ? 12.883 5.831 -0.760 1.00 95.50 94 LYS A C 1
ATOM 732 O O . LYS A 1 94 ? 11.906 6.431 -0.328 1.00 95.50 94 LYS A O 1
ATOM 737 N N . GLY A 1 95 ? 13.198 4.592 -0.380 1.00 95.31 95 GLY A N 1
ATOM 738 C CA . GLY A 1 95 ? 12.431 3.820 0.606 1.00 95.31 95 GLY A CA 1
ATOM 739 C C . GLY A 1 95 ? 11.161 3.143 0.077 1.00 95.31 95 GLY A C 1
ATOM 740 O O . GLY A 1 95 ? 10.445 2.535 0.866 1.00 95.31 95 GLY A O 1
ATOM 741 N N . ARG A 1 96 ? 10.865 3.227 -1.231 1.00 97.38 96 ARG A N 1
ATOM 742 C CA . ARG A 1 96 ? 9.677 2.583 -1.825 1.00 97.38 96 ARG A CA 1
ATOM 743 C C . ARG A 1 96 ? 9.889 1.123 -2.217 1.00 97.38 96 ARG A C 1
ATOM 745 O O . ARG A 1 96 ? 8.942 0.348 -2.129 1.00 97.38 96 ARG A O 1
ATOM 752 N N . GLY A 1 97 ? 11.087 0.767 -2.678 1.00 97.25 97 GLY A N 1
ATOM 753 C CA . GLY A 1 97 ? 11.443 -0.607 -3.044 1.00 97.25 97 GLY A CA 1
ATOM 754 C C . GLY A 1 97 ? 11.721 -1.492 -1.829 1.00 97.25 97 GLY A C 1
ATOM 755 O O . GLY A 1 97 ? 11.917 -0.993 -0.721 1.00 97.25 97 GLY A O 1
ATOM 756 N N . ASN A 1 98 ? 11.783 -2.806 -2.053 1.00 97.56 98 ASN A N 1
ATOM 757 C CA . ASN A 1 98 ? 12.006 -3.820 -1.012 1.00 97.56 98 ASN A CA 1
ATOM 758 C C . ASN A 1 98 ? 10.955 -3.791 0.111 1.00 97.56 98 ASN A C 1
ATOM 760 O O . ASN A 1 98 ? 11.204 -4.241 1.233 1.00 97.56 98 ASN A O 1
ATOM 764 N N . PHE A 1 99 ? 9.769 -3.258 -0.183 1.00 98.12 99 PHE A N 1
ATOM 765 C CA . PHE A 1 99 ? 8.629 -3.319 0.712 1.00 98.12 99 PHE A CA 1
ATOM 766 C C . PHE A 1 99 ? 8.021 -4.730 0.699 1.00 98.12 99 PHE A C 1
ATOM 768 O O . PHE A 1 99 ? 8.226 -5.516 -0.224 1.00 98.12 99 PHE A O 1
ATOM 775 N N . SER A 1 100 ? 7.261 -5.069 1.740 1.00 98.31 100 SER A N 1
ATOM 776 C CA . SER A 1 100 ? 6.458 -6.289 1.764 1.00 98.31 100 SER A CA 1
ATOM 777 C C . SER A 1 100 ? 5.105 -5.997 2.395 1.00 98.31 100 SER A C 1
ATOM 779 O O . SER A 1 100 ? 5.011 -5.847 3.618 1.00 98.31 100 SER A O 1
ATOM 781 N N . ALA A 1 101 ? 4.053 -5.980 1.572 1.00 98.38 101 ALA A N 1
ATOM 782 C CA . ALA A 1 101 ? 2.678 -5.817 2.038 1.00 98.38 101 ALA A CA 1
ATOM 783 C C . ALA A 1 101 ? 2.311 -6.891 3.072 1.00 98.38 101 ALA A C 1
ATOM 785 O O . ALA A 1 101 ? 1.707 -6.593 4.099 1.00 98.38 101 ALA A O 1
ATOM 786 N N . LYS A 1 102 ? 2.777 -8.133 2.865 1.00 98.38 102 LYS A N 1
ATOM 787 C CA . LYS A 1 102 ? 2.572 -9.245 3.805 1.00 98.38 102 LYS A CA 1
ATOM 788 C C . LYS A 1 102 ? 3.193 -8.977 5.179 1.00 98.38 102 LYS A C 1
ATOM 790 O O . LYS A 1 102 ? 2.535 -9.205 6.191 1.00 98.38 102 LYS A O 1
ATOM 795 N N . LYS A 1 103 ? 4.448 -8.511 5.237 1.00 98.56 103 LYS A N 1
ATOM 796 C CA . LYS A 1 103 ? 5.108 -8.208 6.521 1.00 98.56 103 LYS A CA 1
ATOM 797 C C . LYS A 1 103 ? 4.453 -7.018 7.218 1.00 98.56 103 LYS A C 1
ATOM 799 O O . LYS A 1 103 ? 4.274 -7.069 8.430 1.00 98.56 103 LYS A O 1
ATOM 804 N N . PHE A 1 104 ? 4.061 -5.991 6.464 1.00 98.69 104 PHE A N 1
ATOM 805 C CA . PHE A 1 104 ? 3.326 -4.849 7.007 1.00 98.69 104 PHE A CA 1
ATOM 806 C C . PHE A 1 104 ? 1.978 -5.282 7.600 1.00 98.69 104 PHE A C 1
ATOM 808 O O . PHE A 1 104 ? 1.675 -4.956 8.744 1.00 98.69 104 PHE A O 1
ATOM 815 N N . ALA A 1 105 ? 1.205 -6.090 6.868 1.00 98.75 105 ALA A N 1
ATOM 816 C CA . ALA A 1 105 ? -0.060 -6.631 7.353 1.00 98.75 105 ALA A CA 1
ATOM 817 C C . ALA A 1 105 ? 0.115 -7.461 8.632 1.00 98.75 105 ALA A C 1
ATOM 819 O O . ALA A 1 105 ? -0.626 -7.270 9.592 1.00 98.75 105 ALA A O 1
ATOM 820 N N . ALA A 1 106 ? 1.136 -8.321 8.688 1.00 98.69 106 ALA A N 1
ATOM 821 C CA . ALA A 1 106 ? 1.436 -9.106 9.883 1.00 98.69 106 ALA A CA 1
ATOM 822 C C . ALA A 1 106 ? 1.825 -8.227 11.085 1.00 98.69 106 ALA A C 1
ATOM 824 O O . ALA A 1 106 ? 1.321 -8.446 12.186 1.00 98.69 106 ALA A O 1
ATOM 825 N N . LYS A 1 107 ? 2.676 -7.211 10.876 1.00 98.69 107 LYS A N 1
ATOM 826 C CA . LYS A 1 107 ? 3.118 -6.269 11.919 1.00 98.69 107 LYS A CA 1
ATOM 827 C C . LYS A 1 107 ? 1.937 -5.574 12.601 1.00 98.69 107 LYS A C 1
ATOM 829 O O . LYS A 1 107 ? 1.918 -5.462 13.823 1.00 98.69 107 LYS A O 1
ATOM 834 N N . TYR A 1 108 ? 0.945 -5.161 11.815 1.00 98.75 108 TYR A N 1
ATOM 835 C CA . TYR A 1 108 ? -0.221 -4.415 12.294 1.00 98.75 108 TYR A CA 1
ATOM 836 C C . TYR A 1 108 ? -1.480 -5.263 12.505 1.00 98.75 108 TYR A C 1
ATOM 838 O O . TYR A 1 108 ? -2.537 -4.709 12.802 1.00 98.75 108 TYR A O 1
ATOM 846 N N . LYS A 1 109 ? -1.372 -6.597 12.401 1.00 98.56 109 LYS A N 1
ATOM 847 C CA . LYS A 1 109 ? -2.490 -7.547 12.563 1.00 98.56 109 LYS A CA 1
ATOM 848 C C . LYS A 1 109 ? -3.678 -7.198 11.657 1.00 98.56 109 LYS A C 1
ATOM 850 O O . LYS A 1 109 ? -4.813 -7.098 12.110 1.00 98.56 109 LYS A O 1
ATOM 855 N N . LEU A 1 110 ? -3.375 -6.938 10.389 1.00 98.69 110 LEU A N 1
ATOM 856 C CA . LEU A 1 110 ? -4.348 -6.523 9.388 1.00 98.69 110 LEU A CA 1
ATOM 857 C C . LEU A 1 110 ? -5.025 -7.729 8.730 1.00 98.69 110 LEU A C 1
ATOM 859 O O . LEU A 1 110 ? -4.342 -8.664 8.309 1.00 98.69 110 LEU A O 1
ATOM 863 N N . ASP A 1 111 ? -6.340 -7.640 8.532 1.00 98.12 111 ASP A N 1
ATOM 864 C CA . ASP A 1 111 ? -7.139 -8.672 7.864 1.00 98.12 111 ASP A CA 1
ATOM 865 C C . ASP A 1 111 ? -7.454 -8.253 6.426 1.00 98.12 111 ASP A C 1
ATOM 867 O O . ASP A 1 111 ? -8.065 -7.209 6.202 1.00 98.12 111 ASP A O 1
ATOM 871 N N . LEU A 1 112 ? -7.039 -9.040 5.430 1.00 98.06 112 LEU A N 1
ATOM 872 C CA . LEU A 1 112 ? -7.311 -8.729 4.022 1.00 98.06 112 LEU A CA 1
ATOM 873 C C . LEU A 1 112 ? -8.809 -8.888 3.729 1.00 98.06 112 LEU A C 1
ATOM 875 O O . LEU A 1 112 ? -9.361 -9.960 3.963 1.00 98.06 112 LEU A O 1
ATOM 879 N N . ILE A 1 113 ? -9.449 -7.854 3.173 1.00 97.38 113 ILE A N 1
ATOM 880 C CA . ILE A 1 113 ? -10.891 -7.883 2.856 1.00 97.38 113 ILE A CA 1
ATOM 881 C C . ILE A 1 113 ? -11.200 -7.736 1.369 1.00 97.38 113 ILE A C 1
ATOM 883 O O . ILE A 1 113 ? -12.250 -8.179 0.915 1.00 97.38 113 ILE A O 1
ATOM 887 N N . ALA A 1 114 ? -10.312 -7.095 0.611 1.00 96.75 114 ALA A N 1
ATOM 888 C CA . ALA A 1 114 ? -10.482 -6.912 -0.820 1.00 96.75 114 ALA A CA 1
ATOM 889 C C . ALA A 1 114 ? -9.123 -6.769 -1.498 1.00 96.75 114 ALA A C 1
ATOM 891 O O . ALA A 1 114 ? -8.162 -6.254 -0.923 1.00 96.75 114 ALA A O 1
ATOM 892 N N . GLY A 1 115 ? -9.062 -7.202 -2.750 1.00 96.69 115 GLY A N 1
ATOM 893 C CA . GLY A 1 115 ? -7.903 -7.016 -3.601 1.00 96.69 115 GLY A CA 1
ATOM 894 C C . GLY A 1 115 ? -8.328 -6.886 -5.052 1.00 96.69 115 GLY A C 1
ATOM 895 O O . GLY A 1 115 ? -9.315 -7.483 -5.476 1.00 96.69 115 GLY A O 1
ATOM 896 N N . ASN A 1 116 ? -7.583 -6.095 -5.809 1.00 96.88 116 ASN A N 1
ATOM 897 C CA . ASN A 1 116 ? -7.715 -6.004 -7.256 1.00 96.88 116 ASN A CA 1
ATOM 898 C C . ASN A 1 116 ? -6.333 -5.727 -7.858 1.00 96.88 116 ASN A C 1
ATOM 900 O O . ASN A 1 116 ? -5.397 -5.373 -7.141 1.00 96.88 116 ASN A O 1
ATOM 904 N N . PHE A 1 117 ? -6.172 -5.883 -9.164 1.00 96.94 117 PHE A N 1
ATOM 905 C CA . PHE A 1 117 ? -4.938 -5.497 -9.833 1.00 96.94 117 PHE A CA 1
ATOM 906 C C . PHE A 1 117 ? -5.202 -5.074 -11.273 1.00 96.94 117 PHE A C 1
ATOM 908 O O . PHE A 1 117 ? -6.204 -5.441 -11.880 1.00 96.94 117 PHE A O 1
ATOM 915 N N . PHE A 1 118 ? -4.262 -4.321 -11.828 1.00 96.69 118 PHE A N 1
ATOM 916 C CA . PHE A 1 118 ? -4.183 -4.053 -13.259 1.00 96.69 118 PHE A CA 1
ATOM 917 C C . PHE A 1 118 ? -2.738 -4.207 -13.729 1.00 96.69 118 PHE A C 1
ATOM 919 O O . PHE A 1 118 ? -1.821 -4.375 -12.918 1.00 96.69 118 PHE A O 1
ATOM 926 N N . GLN A 1 119 ? -2.532 -4.164 -15.043 1.00 97.44 119 GLN A N 1
ATOM 927 C CA . GLN A 1 119 ? -1.202 -4.186 -15.637 1.00 97.44 119 GLN A CA 1
ATOM 928 C C . GLN A 1 119 ? -0.953 -2.932 -16.471 1.00 97.44 119 GLN A C 1
ATOM 930 O O . GLN A 1 119 ? -1.877 -2.418 -17.097 1.00 97.44 119 GLN A O 1
ATOM 935 N N . ALA A 1 120 ? 0.289 -2.448 -16.483 1.00 96.00 120 ALA A N 1
ATOM 936 C CA . ALA A 1 120 ? 0.712 -1.343 -17.341 1.00 96.00 120 ALA A CA 1
ATOM 937 C C . ALA A 1 120 ? 2.158 -1.534 -17.821 1.00 96.00 120 ALA A C 1
ATOM 939 O O . ALA A 1 120 ? 2.940 -2.243 -17.183 1.00 96.00 120 ALA A O 1
ATOM 940 N N . GLN A 1 121 ? 2.490 -0.892 -18.940 1.00 95.56 121 GLN A N 1
ATOM 941 C CA . GLN A 1 121 ? 3.828 -0.806 -19.532 1.00 95.56 121 GLN A CA 1
ATOM 942 C C . GLN A 1 121 ? 4.031 0.594 -20.138 1.00 95.56 121 GLN A C 1
ATOM 944 O O . GLN A 1 121 ? 3.046 1.301 -20.368 1.00 95.56 121 GLN A O 1
ATOM 949 N N . SER A 1 122 ? 5.288 0.967 -20.383 1.00 89.69 122 SER A N 1
ATOM 950 C CA . SER A 1 122 ? 5.685 2.219 -21.053 1.00 89.69 122 SER A CA 1
ATOM 951 C C . SER A 1 122 ? 5.991 2.032 -22.535 1.00 89.69 122 SER A C 1
ATOM 953 O O . SER A 1 122 ? 6.278 0.881 -22.935 1.00 89.69 122 SER A O 1
#

Organism: NCBI:txid96803

InterPro domains:
  IPR008914 Phosphatidylethanolamine-binding protein [PF01161] (2-117)
  IPR035810 Phosphatidylethanolamine-binding protein, eukaryotic [PTHR11362] (11-121)
  IPR035810 Phosphatidylethanolamine-binding protein, eukaryotic [cd00866] (1-120)
  IPR036610 PEBP-like superfamily [G3DSA:3.90.280.10] (1-122)
  IPR036610 PEBP-like superfamily [SSF49777] (2-121)